Protein AF-A0A929KAQ6-F1 (afdb_monomer)

Foldseek 3Di:
DPQVVQVVQVVVVHHQVVDDDPDGWDEDEDDVVLVVVLLVVQVVPPFWDQLVVSVVVCVVVTHYPDDSLRVLVSNVVDPQKDWDPSPPPSRPITIHGDDDPDD

Solvent-accessible surface area (backbone atoms only — not comparable to full-atom values): 6372 Å² total; per-residue (Å²): 135,90,50,64,68,57,56,51,29,49,76,70,77,42,53,82,83,78,54,93,59,95,71,75,78,52,70,43,61,87,46,72,67,54,54,48,50,50,47,64,65,34,61,83,49,91,63,65,43,38,44,61,65,59,48,58,69,45,58,87,70,31,50,70,74,55,52,63,64,55,51,50,55,55,47,73,73,36,84,60,46,43,68,44,55,78,87,50,62,62,85,66,17,29,39,35,57,61,70,82,77,83,127

Sequence (103 aa):
YQYVILDALYALGKNENDFDWIEKPVILRMSDDIVDACYEFLKPKRKPRSISEIYLEFVPKGYLLFTEEDLLNALLRDKRFIIEYPYEDSLYAKVRVARKRRK

pLDDT: mean 90.34, std 10.4, range [41.53, 97.56]

Nearest PDB structures (foldseek):
  2o03-assembly1_A-2  TM=5.975E-01  e=4.159E-01  Mycobacterium tuberculosis
  7x75-assembly1_K  TM=6.134E-01  e=5.415E-01  Streptomyces coelicolor A3(2)
  7vo0-assembly1_H  TM=5.579E-01  e=1.195E+00  Streptomyces coelicolor A3(2)
  3elk-assembly1_B  TM=6.607E-01  e=4.469E+00  Thermoplasma acidophilum
  5deq-assembly1_A  TM=4.934E-01  e=1.119E+00  Bacteroides thetaiotaomicron VPI-5482

Radius of gyration: 15.99 Å; Cα contacts (8 Å, |Δi|>4): 113; chains: 1; bounding box: 45×30×42 Å

Structure (mmCIF, N/CA/C/O backbone):
data_AF-A0A929KAQ6-F1
#
_entry.id   AF-A0A929KAQ6-F1
#
loop_
_atom_site.group_PDB
_atom_site.id
_atom_site.type_symbol
_atom_site.label_atom_id
_atom_site.label_alt_id
_atom_site.label_comp_id
_atom_site.label_asym_id
_atom_site.label_entity_id
_atom_site.label_seq_id
_atom_site.pdbx_PDB_ins_code
_atom_site.Cartn_x
_atom_site.Cartn_y
_atom_site.Cartn_z
_atom_site.occupancy
_atom_site.B_iso_or_equiv
_atom_site.auth_seq_id
_atom_site.auth_comp_id
_atom_site.auth_asym_id
_atom_site.auth_atom_id
_atom_site.pdbx_PDB_model_num
ATOM 1 N N . TYR A 1 1 ? 18.376 -3.946 -2.446 1.00 53.56 1 TYR A N 1
ATOM 2 C CA . TYR A 1 1 ? 18.751 -3.911 -3.876 1.00 53.56 1 TYR A CA 1
ATOM 3 C C . TYR A 1 1 ? 17.916 -4.886 -4.715 1.00 53.56 1 TYR A C 1
ATOM 5 O O . TYR A 1 1 ? 18.463 -5.559 -5.574 1.00 53.56 1 TYR A O 1
ATOM 13 N N . GLN A 1 2 ? 16.603 -5.008 -4.484 1.00 67.19 2 GLN A N 1
ATOM 14 C CA . GLN A 1 2 ? 15.829 -6.108 -5.084 1.00 67.19 2 GLN A CA 1
ATOM 15 C C . GLN A 1 2 ? 15.198 -5.762 -6.447 1.00 67.19 2 GLN A C 1
ATOM 17 O O . GLN A 1 2 ? 14.867 -6.672 -7.193 1.00 67.19 2 GLN A O 1
ATOM 22 N N . TYR A 1 3 ? 15.101 -4.479 -6.823 1.00 84.12 3 TYR A N 1
ATOM 23 C CA . TYR A 1 3 ? 14.348 -4.056 -8.016 1.00 84.12 3 TYR A CA 1
ATOM 24 C C . TYR A 1 3 ? 15.036 -2.975 -8.868 1.00 84.12 3 TYR A C 1
ATOM 26 O O . TYR A 1 3 ? 14.367 -2.225 -9.567 1.00 84.12 3 TYR A O 1
ATOM 34 N N . VAL A 1 4 ? 16.375 -2.934 -8.882 1.00 89.31 4 VAL A N 1
ATOM 35 C CA . VAL A 1 4 ? 17.156 -1.892 -9.591 1.00 89.31 4 VAL A CA 1
ATOM 36 C C . VAL A 1 4 ? 16.793 -1.784 -11.081 1.00 89.31 4 VAL A C 1
ATOM 38 O O . VAL A 1 4 ? 16.759 -0.688 -11.632 1.00 89.31 4 VAL A O 1
ATOM 41 N N . ILE A 1 5 ? 16.488 -2.910 -11.736 1.00 91.50 5 ILE A N 1
ATOM 42 C CA . ILE A 1 5 ? 16.051 -2.919 -13.141 1.00 91.50 5 ILE A CA 1
ATOM 43 C C . ILE A 1 5 ? 14.680 -2.248 -13.288 1.00 91.50 5 ILE A C 1
ATOM 45 O O . ILE A 1 5 ? 14.509 -1.434 -14.188 1.00 91.50 5 ILE A O 1
ATOM 49 N N . LEU A 1 6 ? 13.719 -2.541 -12.403 1.00 93.12 6 LEU A N 1
ATOM 50 C CA . LEU A 1 6 ? 12.409 -1.880 -12.430 1.00 93.12 6 LEU A CA 1
ATOM 51 C C . LEU A 1 6 ? 12.548 -0.382 -12.157 1.00 93.12 6 LEU A C 1
ATOM 53 O O . LEU A 1 6 ? 11.979 0.406 -12.905 1.00 93.12 6 LEU A O 1
ATOM 57 N N . ASP A 1 7 ? 13.351 0.012 -11.166 1.00 92.56 7 ASP A N 1
ATOM 58 C CA . ASP A 1 7 ? 13.601 1.426 -10.862 1.00 92.56 7 ASP A CA 1
ATOM 59 C C . ASP A 1 7 ? 14.147 2.170 -12.091 1.00 92.56 7 ASP A C 1
ATOM 61 O O . ASP A 1 7 ? 13.673 3.253 -12.434 1.00 92.56 7 ASP A O 1
ATOM 65 N N . ALA A 1 8 ? 15.098 1.559 -12.809 1.00 94.25 8 ALA A N 1
ATOM 66 C CA . ALA A 1 8 ? 15.644 2.116 -14.042 1.00 94.25 8 ALA A CA 1
ATOM 67 C C . ALA A 1 8 ? 14.606 2.183 -15.175 1.00 94.25 8 ALA A C 1
ATOM 69 O O . ALA A 1 8 ? 14.554 3.182 -15.891 1.00 94.25 8 ALA A O 1
ATOM 70 N N . LEU A 1 9 ? 13.771 1.151 -15.345 1.00 94.31 9 LEU A N 1
ATOM 71 C CA . LEU A 1 9 ? 12.705 1.149 -16.352 1.00 94.31 9 LEU A CA 1
ATOM 72 C C . LEU A 1 9 ? 11.723 2.298 -16.098 1.00 94.31 9 LEU A C 1
ATOM 74 O O . LEU A 1 9 ? 11.503 3.114 -16.993 1.00 94.31 9 LEU A O 1
ATOM 78 N N . TYR A 1 10 ? 11.209 2.421 -14.874 1.00 93.19 10 TYR A N 1
ATOM 79 C CA . TYR A 1 10 ? 10.259 3.478 -14.526 1.00 93.19 10 TYR A CA 1
ATOM 80 C C . TYR A 1 10 ? 10.873 4.877 -14.622 1.00 93.19 10 TYR A C 1
ATOM 82 O O . TYR A 1 10 ? 10.221 5.789 -15.131 1.00 93.19 10 TYR A O 1
ATOM 90 N N . ALA A 1 11 ? 12.144 5.051 -14.243 1.00 93.69 11 ALA A N 1
ATOM 91 C CA . ALA A 1 11 ? 12.858 6.319 -14.424 1.00 93.69 11 ALA A CA 1
ATOM 92 C C . ALA A 1 11 ? 12.996 6.732 -15.904 1.00 93.69 11 ALA A C 1
ATOM 94 O O . ALA A 1 11 ? 13.079 7.920 -16.210 1.00 93.69 11 ALA A O 1
ATOM 95 N N . LEU A 1 12 ? 12.992 5.766 -16.828 1.00 95.88 12 LEU A N 1
ATOM 96 C CA . LEU A 1 12 ? 13.039 5.995 -18.275 1.00 95.88 12 LEU A CA 1
ATOM 97 C C . LEU A 1 12 ? 11.646 6.114 -18.920 1.00 95.88 12 LEU A C 1
ATOM 99 O O . LEU A 1 12 ? 11.551 6.157 -20.147 1.00 95.88 12 LEU A O 1
ATOM 103 N N . GLY A 1 13 ? 10.568 6.137 -18.129 1.00 94.69 13 GLY A N 1
ATOM 104 C CA . GLY A 1 13 ? 9.191 6.134 -18.638 1.00 94.69 13 GLY A CA 1
ATOM 105 C C . GLY A 1 13 ? 8.763 4.800 -19.258 1.00 94.69 13 GLY A C 1
ATOM 106 O O . GLY A 1 13 ? 7.763 4.744 -19.972 1.00 94.69 13 GLY A O 1
ATOM 107 N N . LYS A 1 14 ? 9.524 3.733 -19.003 1.00 95.88 14 LYS A N 1
ATOM 108 C CA . LYS A 1 14 ? 9.211 2.357 -19.390 1.00 95.88 14 LYS A CA 1
ATOM 109 C C . LYS A 1 14 ? 8.493 1.635 -18.250 1.00 95.88 14 LYS A C 1
ATOM 111 O O . LYS A 1 14 ? 8.427 2.124 -17.125 1.00 95.88 14 LYS A O 1
ATOM 116 N N . ASN A 1 15 ? 7.964 0.457 -18.537 1.00 94.19 15 ASN A N 1
ATOM 117 C CA . ASN A 1 15 ? 7.333 -0.427 -17.567 1.00 94.19 15 ASN A CA 1
ATOM 118 C C . ASN A 1 15 ? 7.969 -1.821 -17.602 1.00 94.19 15 ASN A C 1
ATOM 120 O O . ASN A 1 15 ? 8.911 -2.098 -18.344 1.00 94.19 15 ASN A O 1
ATOM 124 N N . GLU A 1 16 ? 7.456 -2.730 -16.783 1.00 92.81 16 GLU A N 1
ATOM 125 C CA . GLU A 1 16 ? 8.014 -4.070 -16.656 1.00 92.81 16 GLU A CA 1
ATOM 126 C C . GLU A 1 16 ? 7.917 -4.929 -17.921 1.00 92.81 16 GLU A C 1
ATOM 128 O O . GLU A 1 16 ? 8.532 -5.985 -17.970 1.00 92.81 16 GLU A O 1
ATOM 133 N N . ASN A 1 17 ? 7.119 -4.548 -18.915 1.00 94.25 17 ASN A N 1
ATOM 134 C CA . ASN A 1 17 ? 7.006 -5.289 -20.171 1.00 94.25 17 ASN A CA 1
ATOM 135 C C . ASN A 1 17 ? 8.077 -4.864 -21.186 1.00 94.25 17 ASN A C 1
ATOM 137 O O . ASN A 1 17 ? 8.227 -5.517 -22.212 1.00 94.25 17 ASN A O 1
ATOM 141 N N . ASP A 1 18 ? 8.840 -3.807 -20.893 1.00 94.44 18 ASP A N 1
ATOM 142 C CA . ASP A 1 18 ? 9.918 -3.295 -21.746 1.00 94.44 18 ASP A CA 1
ATOM 143 C C . ASP A 1 18 ? 11.284 -3.953 -21.458 1.00 94.44 18 ASP A C 1
ATOM 145 O O . ASP A 1 18 ? 12.328 -3.456 -21.893 1.00 94.44 18 ASP A O 1
ATOM 149 N N . PHE A 1 19 ? 11.290 -5.053 -20.701 1.00 92.62 19 PHE A N 1
ATOM 150 C CA . PHE A 1 19 ? 12.471 -5.850 -20.382 1.00 92.62 19 PHE A CA 1
ATOM 151 C C . PHE A 1 19 ? 12.173 -7.340 -20.575 1.00 92.62 19 PHE A C 1
ATOM 153 O O . PHE A 1 19 ? 11.092 -7.815 -20.230 1.00 92.62 19 PHE A O 1
ATOM 160 N N . ASP A 1 20 ? 13.143 -8.071 -21.123 1.00 93.94 20 ASP A N 1
ATOM 161 C CA . ASP A 1 20 ? 13.026 -9.503 -21.403 1.00 93.94 20 ASP A CA 1
ATOM 162 C C . ASP A 1 20 ? 13.405 -10.319 -20.157 1.00 93.94 20 ASP A C 1
ATOM 164 O O . ASP A 1 20 ? 14.561 -10.688 -19.935 1.00 93.94 20 ASP A O 1
ATOM 168 N N . TRP A 1 21 ? 12.434 -10.502 -19.261 1.00 92.94 21 TRP A N 1
ATOM 169 C CA . TRP A 1 21 ? 12.644 -11.204 -17.997 1.00 92.94 21 TRP A CA 1
ATOM 170 C C . TRP A 1 21 ? 12.731 -12.714 -18.203 1.00 92.94 21 TRP A C 1
ATOM 172 O O . TRP A 1 21 ? 11.815 -13.323 -18.747 1.00 92.94 21 TRP A O 1
ATOM 182 N N . ILE A 1 22 ? 13.760 -13.340 -17.630 1.00 93.19 22 ILE A N 1
ATOM 183 C CA . ILE A 1 22 ? 13.777 -14.801 -17.447 1.00 93.19 22 ILE A CA 1
ATOM 184 C C . ILE A 1 22 ? 12.679 -15.210 -16.451 1.00 93.19 22 ILE A C 1
ATOM 186 O O . ILE A 1 22 ? 11.929 -16.151 -16.689 1.00 93.19 22 ILE A O 1
ATOM 190 N N . GLU A 1 23 ? 12.561 -14.464 -15.350 1.00 90.56 23 GLU A N 1
ATOM 191 C CA . GLU A 1 23 ? 11.472 -14.566 -14.382 1.00 90.56 23 GLU A CA 1
ATOM 192 C C . GLU A 1 23 ? 10.973 -13.157 -14.065 1.00 90.56 23 GLU A C 1
ATOM 194 O O . GLU A 1 23 ? 11.739 -12.286 -13.643 1.00 90.56 23 GLU A O 1
ATOM 199 N N . LY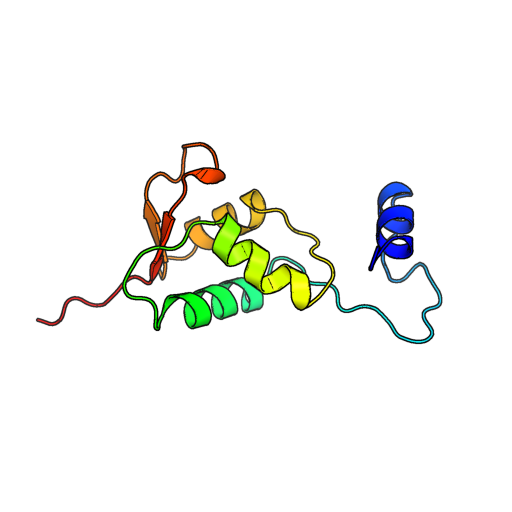S A 1 24 ? 9.688 -12.910 -14.327 1.00 90.56 24 LYS A N 1
ATOM 200 C CA . LYS A 1 24 ? 9.104 -11.580 -14.174 1.00 90.56 24 LYS A CA 1
ATOM 201 C C . LYS A 1 24 ? 8.875 -11.274 -12.688 1.00 90.56 24 LYS A C 1
ATOM 203 O O . LYS A 1 24 ? 8.224 -12.072 -12.012 1.00 90.56 24 LYS A O 1
ATOM 208 N N . PRO A 1 25 ? 9.341 -10.122 -12.172 1.00 91.56 25 PRO A N 1
ATOM 209 C CA . PRO A 1 25 ? 9.102 -9.750 -10.786 1.00 91.56 25 PRO A CA 1
ATOM 210 C C . PRO A 1 25 ? 7.607 -9.559 -10.525 1.00 91.56 25 PRO A C 1
ATOM 212 O O . PRO A 1 25 ? 6.858 -9.089 -11.386 1.00 91.56 25 PRO A O 1
ATOM 215 N N . VAL A 1 26 ? 7.179 -9.883 -9.305 1.00 94.06 26 VAL A N 1
ATOM 216 C CA . VAL A 1 26 ? 5.817 -9.593 -8.851 1.00 94.06 26 VAL A CA 1
ATOM 217 C C . VAL A 1 26 ? 5.672 -8.089 -8.682 1.00 94.06 26 VAL A C 1
ATOM 219 O O . VAL A 1 26 ? 6.461 -7.454 -7.981 1.00 94.06 26 VAL A O 1
ATOM 222 N N . ILE A 1 27 ? 4.652 -7.523 -9.317 1.00 94.44 27 ILE A N 1
ATOM 223 C CA . ILE A 1 27 ? 4.364 -6.092 -9.279 1.00 94.44 27 ILE A CA 1
ATOM 224 C C . ILE A 1 27 ? 2.973 -5.899 -8.711 1.00 94.44 27 ILE A C 1
ATOM 226 O O . ILE A 1 27 ? 1.995 -6.462 -9.204 1.00 94.44 27 ILE A O 1
ATOM 230 N N . LEU A 1 28 ? 2.900 -5.078 -7.677 1.00 95.94 28 LEU A N 1
ATOM 231 C CA . LEU A 1 28 ? 1.696 -4.797 -6.929 1.00 95.94 28 LEU A CA 1
ATOM 232 C C . LEU A 1 28 ? 1.220 -3.394 -7.289 1.00 95.94 28 LEU A C 1
ATOM 234 O O . LEU A 1 28 ? 1.904 -2.396 -7.060 1.00 95.94 28 LEU A O 1
ATOM 238 N N . ARG A 1 29 ? 0.033 -3.336 -7.882 1.00 96.19 29 ARG A N 1
ATOM 239 C CA . ARG A 1 29 ? -0.673 -2.104 -8.238 1.00 96.19 29 ARG A CA 1
ATOM 240 C C . ARG A 1 29 ? -1.812 -1.896 -7.259 1.00 96.19 29 ARG A C 1
ATOM 242 O O . ARG A 1 29 ? -2.353 -2.874 -6.753 1.00 96.19 29 ARG A O 1
ATOM 249 N N . MET A 1 30 ? -2.191 -0.643 -7.025 1.00 96.94 30 MET A N 1
ATOM 250 C CA . MET A 1 30 ? -3.380 -0.361 -6.228 1.00 96.94 30 MET A CA 1
ATOM 251 C C . MET A 1 30 ? -4.611 -0.967 -6.913 1.00 96.94 30 MET A C 1
ATOM 253 O O . MET A 1 30 ? -4.898 -0.658 -8.069 1.00 96.94 30 MET A O 1
ATOM 257 N N . SER A 1 31 ? -5.302 -1.858 -6.211 1.00 96.31 31 SER A N 1
ATOM 258 C CA . SER A 1 31 ? -6.466 -2.595 -6.700 1.00 96.31 31 SER A CA 1
ATOM 259 C C . SER A 1 31 ? -7.378 -2.978 -5.537 1.00 96.31 31 SER A C 1
ATOM 261 O O . SER A 1 31 ? -6.981 -2.891 -4.371 1.00 96.31 31 SER A O 1
ATOM 263 N N . ASP A 1 32 ? -8.582 -3.455 -5.852 1.00 96.06 32 ASP A N 1
ATOM 264 C CA . ASP A 1 32 ? -9.508 -3.975 -4.842 1.00 96.06 32 ASP A CA 1
ATOM 265 C C . ASP A 1 32 ? -8.904 -5.163 -4.069 1.00 96.06 32 ASP A C 1
ATOM 267 O O . ASP A 1 32 ? -9.116 -5.272 -2.864 1.00 96.06 32 ASP A O 1
ATOM 271 N N . ASP A 1 33 ? -8.052 -5.978 -4.705 1.00 96.44 33 ASP A N 1
ATOM 272 C CA . ASP A 1 33 ? -7.343 -7.082 -4.039 1.00 96.44 33 ASP A CA 1
ATOM 273 C C . ASP A 1 33 ? -6.374 -6.586 -2.951 1.00 96.44 33 ASP A C 1
ATOM 275 O O . ASP A 1 33 ? -6.237 -7.216 -1.899 1.00 96.44 33 ASP A O 1
ATOM 279 N N . ILE A 1 34 ? -5.707 -5.442 -3.166 1.00 97.31 34 ILE A N 1
ATOM 280 C CA . ILE A 1 34 ? -4.851 -4.816 -2.143 1.00 97.31 34 ILE A CA 1
ATOM 281 C C . ILE A 1 34 ? -5.703 -4.334 -0.970 1.00 97.31 34 ILE A C 1
ATOM 283 O O . ILE A 1 34 ? -5.355 -4.573 0.189 1.00 97.31 34 ILE A O 1
ATOM 287 N N . VAL A 1 35 ? -6.847 -3.710 -1.256 1.00 97.25 35 VAL A N 1
ATOM 288 C CA . VAL A 1 35 ? -7.790 -3.247 -0.229 1.00 97.25 35 VAL A CA 1
ATOM 289 C C . VAL A 1 35 ? -8.348 -4.432 0.571 1.00 97.25 35 VAL A C 1
ATOM 291 O O . VAL A 1 35 ? -8.398 -4.384 1.804 1.00 97.25 35 VAL A O 1
ATOM 294 N N . ASP A 1 36 ? -8.695 -5.531 -0.092 1.00 97.56 36 ASP A N 1
ATOM 295 C CA . ASP A 1 36 ? -9.147 -6.769 0.548 1.00 97.56 36 ASP A CA 1
ATOM 296 C C . ASP A 1 36 ? -8.045 -7.412 1.399 1.00 97.56 36 ASP A C 1
ATOM 298 O O . ASP A 1 36 ? -8.297 -7.845 2.530 1.00 97.56 36 ASP A O 1
ATOM 302 N N . ALA A 1 37 ? -6.798 -7.401 0.927 1.00 96.81 37 ALA A N 1
ATOM 303 C CA . ALA A 1 37 ? -5.655 -7.853 1.712 1.00 96.81 37 ALA A CA 1
ATOM 304 C C . ALA A 1 37 ? -5.455 -6.996 2.975 1.00 96.81 37 ALA A C 1
ATOM 306 O O . ALA A 1 37 ? -5.209 -7.541 4.056 1.00 96.81 37 ALA A O 1
ATOM 307 N N . CYS A 1 38 ? -5.628 -5.671 2.889 1.00 96.94 38 CYS A N 1
ATOM 308 C CA . CYS A 1 38 ? -5.628 -4.795 4.063 1.00 96.94 38 CYS A CA 1
ATOM 309 C C . CYS A 1 38 ? -6.752 -5.151 5.039 1.00 96.94 38 CYS A C 1
ATOM 311 O O . CYS A 1 38 ? -6.534 -5.162 6.255 1.00 96.94 38 CYS A O 1
ATOM 313 N N . TYR A 1 39 ? -7.947 -5.461 4.528 1.00 96.50 39 TYR A N 1
ATOM 314 C CA . TYR A 1 39 ? -9.071 -5.888 5.355 1.00 96.50 39 TYR A CA 1
ATOM 315 C C . TYR A 1 39 ? -8.723 -7.155 6.137 1.00 96.50 39 TYR A C 1
ATOM 317 O O . TYR A 1 39 ? -8.831 -7.157 7.365 1.00 96.50 39 TYR A O 1
ATOM 325 N N . GLU A 1 40 ? -8.253 -8.207 5.466 1.00 96.56 40 GLU A N 1
ATOM 326 C CA . GLU A 1 40 ? -7.906 -9.471 6.124 1.00 96.56 40 GLU A CA 1
ATOM 327 C C . GLU A 1 40 ? -6.710 -9.327 7.077 1.00 96.56 40 GLU A C 1
ATOM 329 O O . GLU A 1 40 ? -6.720 -9.915 8.160 1.00 96.56 40 GLU A O 1
ATOM 334 N N . PHE A 1 41 ? -5.736 -8.467 6.764 1.00 95.38 41 PHE A N 1
ATOM 335 C CA . PHE A 1 41 ? -4.640 -8.137 7.680 1.00 95.38 41 PHE A CA 1
ATOM 336 C C . PHE A 1 41 ? -5.136 -7.449 8.960 1.00 95.38 41 PHE A C 1
ATOM 338 O O . PHE A 1 41 ? -4.688 -7.772 10.065 1.00 95.38 41 PHE A O 1
ATOM 345 N N . LEU A 1 42 ? -6.061 -6.492 8.845 1.00 95.56 42 LEU A N 1
ATOM 346 C CA . LEU A 1 42 ? -6.544 -5.685 9.970 1.00 95.56 42 LEU A CA 1
ATOM 347 C C . LEU A 1 42 ? -7.651 -6.365 10.782 1.00 95.56 42 LEU A C 1
ATOM 349 O O . LEU A 1 42 ? -7.766 -6.124 11.986 1.00 95.56 42 LEU A O 1
ATOM 353 N N . LYS A 1 43 ? -8.453 -7.227 10.162 1.00 94.50 43 LYS A N 1
ATOM 354 C CA . LYS A 1 43 ? -9.578 -7.953 10.772 1.00 94.50 43 LYS A CA 1
ATOM 355 C C . LYS A 1 43 ? -9.238 -8.662 12.094 1.00 94.50 43 LYS A C 1
ATOM 357 O O . LYS A 1 43 ? -9.981 -8.452 13.060 1.00 94.50 43 LYS A O 1
ATOM 362 N N . PRO A 1 44 ? -8.140 -9.438 12.223 1.00 94.38 44 PRO A N 1
ATOM 363 C CA . PRO A 1 44 ? -7.779 -10.067 13.495 1.00 94.38 44 PRO A CA 1
ATOM 364 C C . PRO A 1 44 ? -7.203 -9.077 14.523 1.00 94.38 44 PRO A C 1
ATOM 366 O O . PRO A 1 44 ? -7.138 -9.385 15.718 1.00 94.38 44 PRO A O 1
ATOM 369 N N . LYS A 1 45 ? -6.790 -7.873 14.110 1.00 91.94 45 LYS A N 1
ATOM 370 C CA . LYS A 1 45 ? -6.099 -6.914 14.979 1.00 91.94 45 LYS A CA 1
ATOM 371 C C . LYS A 1 45 ? -7.106 -6.127 15.819 1.00 91.94 45 LYS A C 1
ATOM 373 O O . LYS A 1 45 ? -8.142 -5.660 15.349 1.00 91.94 45 LYS A O 1
ATOM 378 N N . ARG A 1 46 ? -6.823 -6.013 17.122 1.00 86.19 46 ARG A N 1
ATOM 379 C CA . ARG A 1 46 ? -7.682 -5.293 18.087 1.00 86.19 46 ARG A CA 1
ATOM 380 C C . ARG A 1 46 ? -7.398 -3.792 18.143 1.00 86.19 46 ARG A C 1
ATOM 382 O O . ARG A 1 46 ? -8.308 -3.031 18.446 1.00 86.19 46 ARG A O 1
ATOM 389 N N . LYS A 1 47 ? -6.152 -3.388 17.888 1.00 90.56 47 LYS A N 1
ATOM 390 C CA . LYS A 1 47 ? -5.713 -1.987 17.862 1.00 90.56 47 LYS A CA 1
ATOM 391 C C . LYS A 1 47 ? -5.571 -1.521 16.407 1.00 90.56 47 LYS A C 1
ATOM 393 O O . LYS A 1 47 ? -5.222 -2.365 15.577 1.00 90.56 47 LYS A O 1
ATOM 398 N N . PRO A 1 48 ? -5.788 -0.225 16.119 1.00 93.38 48 PRO A N 1
ATOM 399 C CA . PRO A 1 48 ? -5.427 0.352 14.831 1.00 93.38 48 PRO A CA 1
ATOM 400 C C . PRO A 1 48 ? -3.962 0.086 14.466 1.00 93.38 48 PRO A C 1
ATOM 402 O O . PRO A 1 48 ? -3.126 -0.174 15.344 1.00 93.38 48 PRO A O 1
ATOM 405 N N . ARG A 1 49 ? -3.665 0.144 13.173 1.00 95.12 49 ARG A N 1
ATOM 406 C CA . ARG A 1 49 ? -2.307 0.104 12.620 1.00 95.12 49 ARG A CA 1
ATOM 407 C C . ARG A 1 49 ? -2.045 1.372 11.830 1.00 95.12 49 ARG A C 1
ATOM 409 O O . ARG A 1 49 ? -2.999 1.939 11.296 1.00 95.12 49 ARG A O 1
ATOM 416 N N . SER A 1 50 ? -0.800 1.830 11.805 1.00 94.38 50 SER A N 1
ATOM 417 C CA . SER A 1 50 ? -0.456 2.968 10.951 1.00 94.38 50 SER A CA 1
ATOM 418 C C . SER A 1 50 ? -0.542 2.569 9.481 1.00 94.38 50 SER A C 1
ATOM 420 O O . SER A 1 50 ? -0.449 1.382 9.146 1.00 94.38 50 SER A O 1
ATOM 422 N N . ILE A 1 51 ? -0.714 3.551 8.597 1.00 94.88 51 ILE A N 1
ATOM 423 C CA . ILE A 1 51 ? -0.663 3.287 7.157 1.00 94.88 51 ILE A CA 1
ATOM 424 C C . ILE A 1 51 ? 0.679 2.666 6.755 1.00 94.88 51 ILE A C 1
ATOM 426 O O . ILE A 1 51 ? 0.684 1.679 6.028 1.00 94.88 51 ILE A O 1
ATOM 430 N N . SER A 1 52 ? 1.789 3.144 7.324 1.00 93.19 52 SER A N 1
ATOM 431 C CA . SER A 1 52 ? 3.129 2.630 7.043 1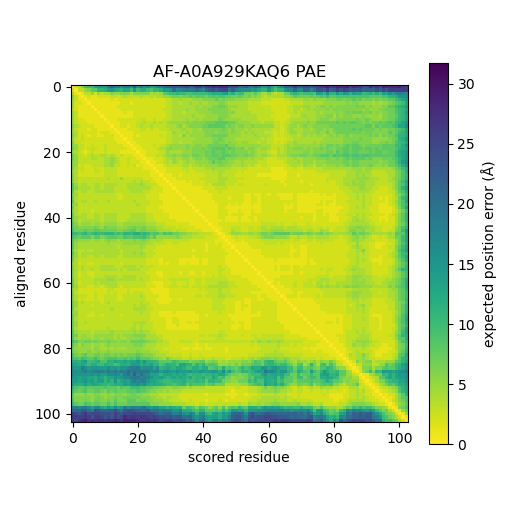.00 93.19 52 SER A CA 1
ATOM 432 C C . SER A 1 52 ? 3.286 1.172 7.484 1.00 93.19 52 SER A C 1
ATOM 434 O O . SER A 1 52 ? 3.844 0.362 6.754 1.00 93.19 52 SER A O 1
ATOM 436 N N . GLU A 1 53 ? 2.725 0.771 8.633 1.00 94.12 53 GLU A N 1
ATOM 437 C CA . GLU A 1 53 ? 2.714 -0.642 9.052 1.00 94.12 53 GLU A CA 1
ATOM 438 C C . GLU A 1 53 ? 1.947 -1.535 8.066 1.00 94.12 53 GLU A C 1
ATOM 440 O O . GLU A 1 53 ? 2.326 -2.686 7.852 1.00 94.12 53 GLU A O 1
ATOM 445 N N . ILE A 1 54 ? 0.857 -1.028 7.487 1.00 95.25 54 ILE A N 1
ATOM 446 C CA . ILE A 1 54 ? 0.065 -1.760 6.491 1.00 95.25 54 ILE A CA 1
ATOM 447 C C . ILE A 1 54 ? 0.806 -1.792 5.153 1.00 95.25 54 ILE A C 1
ATOM 449 O O . ILE A 1 54 ? 0.824 -2.824 4.496 1.00 95.25 54 ILE A O 1
ATOM 453 N N . TYR A 1 55 ? 1.449 -0.698 4.757 1.00 95.44 55 TYR A N 1
ATOM 454 C CA . TYR A 1 55 ? 2.240 -0.614 3.534 1.00 95.44 55 TYR A CA 1
ATOM 455 C C . TYR A 1 55 ? 3.442 -1.571 3.563 1.00 95.44 55 TYR A C 1
ATOM 457 O O . TYR A 1 55 ? 3.673 -2.326 2.616 1.00 95.44 55 TYR A O 1
ATOM 465 N N . LEU A 1 56 ? 4.153 -1.627 4.695 1.00 94.56 56 LEU A N 1
ATOM 466 C CA . LEU A 1 56 ? 5.301 -2.515 4.906 1.00 94.56 56 LEU A CA 1
ATOM 467 C C . LEU A 1 56 ? 4.949 -4.009 4.806 1.00 94.56 56 LEU A C 1
ATOM 469 O O . LEU A 1 56 ? 5.818 -4.811 4.473 1.00 94.56 56 LEU A O 1
ATOM 473 N N . GLU A 1 57 ? 3.689 -4.395 5.021 1.00 95.00 57 GLU A N 1
ATOM 474 C CA . GLU A 1 57 ? 3.208 -5.770 4.817 1.00 95.00 57 GLU A CA 1
ATOM 475 C C . GLU A 1 57 ? 3.254 -6.202 3.336 1.00 95.00 57 GLU A C 1
ATOM 477 O O . GLU A 1 57 ? 3.285 -7.399 3.037 1.00 95.00 57 GLU A O 1
ATOM 482 N N . PHE A 1 58 ? 3.275 -5.254 2.392 1.00 95.25 58 PHE A N 1
ATOM 483 C CA . PHE A 1 58 ? 3.332 -5.538 0.955 1.00 95.25 58 PHE A CA 1
ATOM 484 C C . PHE A 1 58 ? 4.742 -5.468 0.366 1.00 95.25 58 PHE A C 1
ATOM 486 O O . PHE A 1 58 ? 4.997 -6.115 -0.647 1.00 95.25 58 PHE A O 1
ATOM 493 N N . VAL A 1 59 ? 5.676 -4.770 1.019 1.00 92.44 59 VAL A N 1
ATOM 494 C CA . VAL A 1 59 ? 7.088 -4.690 0.600 1.00 92.44 59 VAL A CA 1
ATOM 495 C C . VAL A 1 59 ? 7.727 -6.066 0.344 1.00 92.44 59 VAL A C 1
ATOM 497 O O . VAL A 1 59 ? 8.377 -6.222 -0.690 1.00 92.44 59 VAL A O 1
ATOM 500 N N . PRO A 1 60 ? 7.546 -7.099 1.194 1.00 92.38 60 PRO A N 1
ATOM 501 C CA . PRO A 1 60 ? 8.115 -8.418 0.910 1.00 92.38 60 PRO A CA 1
ATOM 502 C C . PRO A 1 60 ? 7.378 -9.191 -0.199 1.00 92.38 60 PRO A C 1
ATOM 504 O O . PRO A 1 60 ? 7.861 -10.240 -0.617 1.00 92.38 60 PRO A O 1
ATOM 507 N N . LYS A 1 61 ? 6.213 -8.721 -0.666 1.00 93.25 61 LYS A N 1
ATOM 508 C CA . LYS A 1 61 ? 5.342 -9.438 -1.617 1.00 93.25 61 LYS A CA 1
ATOM 509 C C . LYS A 1 61 ? 5.579 -9.049 -3.077 1.00 9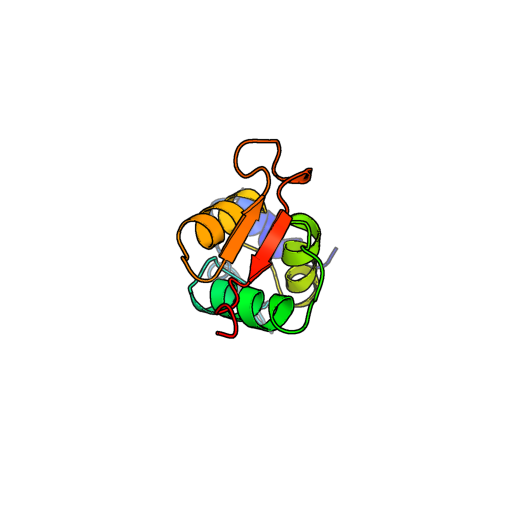3.25 61 LYS A C 1
ATOM 511 O O . LYS A 1 61 ? 5.114 -9.761 -3.962 1.00 93.25 61 LYS A O 1
ATOM 516 N N . GLY A 1 62 ? 6.272 -7.944 -3.344 1.00 93.62 62 GLY A N 1
ATOM 517 C CA . GLY A 1 62 ? 6.543 -7.492 -4.707 1.00 93.62 62 GLY A CA 1
ATOM 518 C C . GLY A 1 62 ? 7.005 -6.041 -4.785 1.00 93.62 62 GLY A C 1
ATOM 519 O O . GLY A 1 62 ? 7.177 -5.368 -3.770 1.00 93.62 62 GLY A O 1
ATOM 520 N N . TYR A 1 63 ? 7.193 -5.559 -6.011 1.00 94.31 63 TYR A N 1
ATOM 521 C CA . TYR A 1 63 ? 7.456 -4.153 -6.299 1.00 94.31 63 TYR A CA 1
ATOM 522 C C . TYR A 1 63 ? 6.159 -3.345 -6.225 1.00 94.31 63 TYR A C 1
ATOM 524 O O . TYR A 1 63 ? 5.204 -3.643 -6.944 1.00 94.31 63 TYR A O 1
ATOM 532 N N . LEU A 1 64 ? 6.117 -2.334 -5.361 1.00 95.06 64 LEU A N 1
ATOM 533 C CA . LEU A 1 64 ? 4.933 -1.506 -5.140 1.00 95.06 64 LEU A CA 1
ATOM 534 C C . LEU A 1 64 ? 4.915 -0.349 -6.144 1.00 95.06 64 LEU A C 1
ATOM 536 O O . LEU A 1 64 ? 5.833 0.464 -6.170 1.00 95.06 64 LEU A O 1
ATOM 540 N N . LEU A 1 65 ? 3.855 -0.265 -6.951 1.00 95.25 65 LEU A N 1
ATOM 541 C CA . LEU A 1 65 ? 3.572 0.868 -7.849 1.00 95.25 65 LEU A CA 1
ATOM 542 C C . LEU A 1 65 ? 2.596 1.877 -7.251 1.00 95.25 65 LEU A C 1
ATOM 544 O O . LEU A 1 65 ? 1.923 2.614 -7.966 1.00 95.25 65 LEU A O 1
ATOM 548 N N . PHE A 1 66 ? 2.473 1.863 -5.936 1.00 95.44 66 PHE A N 1
ATOM 549 C CA . PHE A 1 66 ? 1.631 2.770 -5.189 1.00 95.44 66 PHE A CA 1
ATOM 550 C C . PHE A 1 66 ? 2.392 3.218 -3.952 1.00 95.44 66 PHE A C 1
ATOM 552 O O . PHE A 1 66 ? 3.266 2.506 -3.463 1.00 95.44 66 PHE A O 1
ATOM 559 N N . THR A 1 67 ? 2.050 4.394 -3.458 1.00 94.50 67 THR A N 1
ATOM 560 C CA . THR A 1 67 ? 2.634 5.000 -2.262 1.00 94.50 67 THR A CA 1
ATOM 561 C C . THR A 1 67 ? 1.773 4.736 -1.023 1.00 94.50 67 THR A C 1
ATOM 563 O O . THR A 1 67 ? 0.655 4.217 -1.112 1.00 94.50 67 THR A O 1
ATOM 566 N N . GLU A 1 68 ? 2.267 5.119 0.157 1.00 94.19 68 GLU A N 1
ATOM 567 C CA . GLU A 1 68 ? 1.450 5.130 1.379 1.00 94.19 68 GLU A CA 1
ATOM 568 C C . GLU A 1 68 ? 0.216 6.038 1.230 1.00 94.19 68 GLU A C 1
ATOM 570 O O . GLU A 1 68 ? -0.864 5.690 1.708 1.00 94.19 68 GLU A O 1
ATOM 575 N N . GLU A 1 69 ? 0.346 7.157 0.510 1.00 93.75 69 GLU A N 1
ATOM 576 C CA . GLU A 1 69 ? -0.754 8.084 0.228 1.00 93.75 69 GLU A CA 1
ATOM 577 C C . GLU A 1 69 ? -1.814 7.458 -0.686 1.00 93.75 69 GLU A C 1
ATOM 579 O O . GLU A 1 69 ? -3.010 7.571 -0.413 1.00 93.75 69 GLU A O 1
ATOM 584 N N . ASP A 1 70 ? -1.401 6.749 -1.741 1.00 95.62 70 ASP A N 1
ATOM 585 C CA . ASP A 1 70 ? -2.326 6.022 -2.621 1.00 95.62 70 ASP A CA 1
ATOM 586 C C . ASP A 1 70 ? -3.117 4.970 -1.841 1.00 95.62 70 ASP A C 1
ATOM 588 O O . ASP A 1 70 ? -4.336 4.849 -2.000 1.00 95.62 70 ASP A O 1
ATOM 592 N N . LEU A 1 71 ? -2.432 4.238 -0.957 1.00 96.12 71 LEU A N 1
ATOM 593 C CA . LEU A 1 71 ? -3.061 3.250 -0.092 1.00 96.12 71 LEU A CA 1
ATOM 594 C C . LEU A 1 71 ? -4.048 3.914 0.876 1.00 96.12 71 LEU A C 1
ATOM 596 O O . LEU A 1 71 ? -5.182 3.453 1.005 1.00 96.12 71 LEU A O 1
ATOM 600 N N . LEU A 1 72 ? -3.661 5.014 1.525 1.00 95.00 72 LEU A N 1
ATOM 601 C CA . LEU A 1 72 ? -4.540 5.762 2.425 1.00 95.00 72 LEU A CA 1
ATOM 602 C C . LEU A 1 72 ? -5.800 6.241 1.694 1.00 95.00 72 LEU A C 1
ATOM 604 O O . LEU A 1 72 ? -6.915 6.045 2.182 1.00 95.00 72 LEU A O 1
ATOM 608 N N . ASN A 1 73 ? -5.630 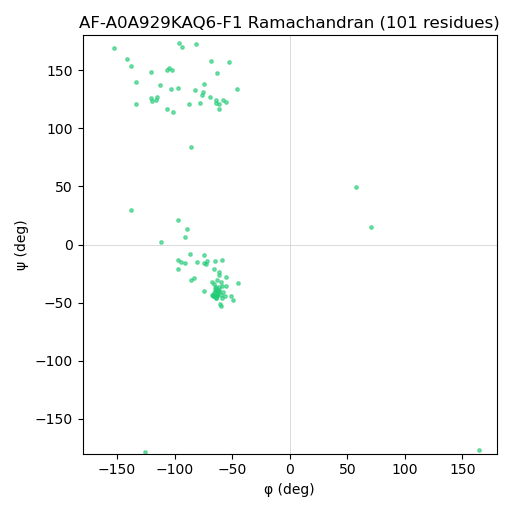6.808 0.501 1.00 94.62 73 ASN A N 1
ATOM 609 C CA . ASN A 1 73 ? -6.722 7.277 -0.346 1.00 94.62 73 ASN A CA 1
ATOM 610 C C . ASN A 1 73 ? -7.664 6.143 -0.767 1.00 94.62 73 ASN A C 1
ATOM 612 O O . ASN A 1 73 ? -8.883 6.338 -0.785 1.00 94.62 73 ASN A O 1
ATOM 616 N N . ALA A 1 74 ? -7.131 4.961 -1.082 1.00 95.94 74 ALA A N 1
ATOM 617 C CA . ALA A 1 74 ? -7.942 3.787 -1.392 1.00 95.94 74 ALA A CA 1
ATOM 618 C C . ALA A 1 74 ? -8.770 3.340 -0.176 1.00 95.94 74 ALA A C 1
ATOM 620 O O . ALA A 1 74 ? -9.980 3.138 -0.288 1.00 95.94 74 ALA A O 1
ATOM 621 N N . LEU A 1 75 ? -8.152 3.272 1.008 1.00 95.31 75 LEU A N 1
ATOM 622 C CA . LEU A 1 75 ? -8.829 2.866 2.244 1.00 95.31 75 LEU A CA 1
ATOM 623 C C . LEU A 1 75 ? -9.877 3.890 2.708 1.00 95.31 75 LEU A C 1
ATOM 625 O O . LEU A 1 75 ? -10.905 3.496 3.255 1.00 95.31 75 LEU A O 1
ATOM 629 N N . LEU A 1 76 ? -9.666 5.188 2.457 1.00 94.31 76 LEU A N 1
ATOM 630 C CA . LEU A 1 76 ? -10.639 6.251 2.755 1.00 94.31 76 LEU A CA 1
ATOM 631 C C . LEU A 1 76 ? -11.942 6.113 1.966 1.00 94.31 76 LEU A C 1
ATOM 633 O O . LEU A 1 76 ? -13.004 6.506 2.451 1.00 94.31 76 LEU A O 1
ATOM 637 N N . ARG A 1 77 ? -11.870 5.560 0.754 1.00 94.31 77 ARG A N 1
ATOM 638 C CA . ARG A 1 77 ? -13.037 5.350 -0.113 1.00 94.31 77 ARG A CA 1
ATOM 639 C C . ARG A 1 77 ? -13.833 4.103 0.272 1.00 94.31 77 ARG A C 1
ATOM 641 O O . ARG A 1 77 ? -14.982 3.964 -0.147 1.00 94.31 77 ARG A O 1
ATOM 648 N N . ASP A 1 78 ? -13.261 3.216 1.084 1.00 95.06 78 ASP A N 1
ATOM 649 C CA . ASP A 1 78 ? -13.887 1.961 1.477 1.00 95.06 78 ASP A CA 1
ATOM 650 C C . ASP A 1 78 ? -14.490 2.032 2.893 1.00 95.06 78 ASP A C 1
ATOM 652 O O . ASP A 1 78 ? -13.813 2.090 3.920 1.00 95.06 78 ASP A O 1
ATOM 656 N N . LYS A 1 79 ? -15.823 1.931 2.946 1.00 94.06 79 LYS A N 1
ATOM 657 C CA . LYS A 1 79 ? -16.639 1.947 4.175 1.00 94.06 79 LYS A CA 1
ATOM 658 C C . LYS A 1 79 ? -16.313 0.841 5.190 1.00 94.06 79 LYS A C 1
ATOM 660 O O . LYS A 1 79 ? -16.825 0.877 6.312 1.00 94.06 79 LYS A O 1
ATOM 665 N N . ARG A 1 80 ? -15.551 -0.189 4.809 1.00 95.50 80 ARG A N 1
ATOM 666 C CA . ARG A 1 80 ? -15.100 -1.262 5.708 1.00 95.50 80 ARG A CA 1
ATOM 667 C C . ARG A 1 80 ? -14.017 -0.787 6.669 1.00 95.50 80 ARG A C 1
ATOM 669 O O . ARG A 1 80 ? -13.802 -1.463 7.678 1.00 95.50 80 ARG A O 1
ATOM 676 N N . PHE A 1 81 ? -13.369 0.345 6.408 1.00 95.19 81 PHE A N 1
ATOM 677 C CA . PHE A 1 81 ? -12.313 0.892 7.252 1.00 95.19 81 PHE A CA 1
ATOM 678 C C . PHE A 1 81 ? -12.788 2.115 8.033 1.00 95.19 81 PHE A C 1
ATOM 680 O O . PHE A 1 81 ? -13.678 2.858 7.630 1.00 95.19 81 PHE A O 1
ATOM 687 N N . ILE A 1 82 ? -12.192 2.297 9.204 1.00 94.31 82 ILE A N 1
ATOM 688 C CA . ILE A 1 82 ? -12.294 3.499 10.021 1.00 94.31 82 ILE A CA 1
ATOM 689 C C . ILE A 1 82 ? -10.877 4.033 10.148 1.00 94.31 82 ILE A C 1
ATOM 691 O O . ILE A 1 82 ? -9.988 3.309 10.608 1.00 94.31 82 ILE A O 1
ATOM 695 N N . ILE A 1 83 ? -10.696 5.283 9.736 1.00 92.94 83 ILE A N 1
ATOM 696 C CA . ILE A 1 83 ? -9.400 5.950 9.692 1.00 92.94 83 ILE A CA 1
ATOM 697 C C . ILE A 1 83 ? -9.437 7.128 10.660 1.00 92.94 83 ILE A C 1
ATOM 699 O O . ILE A 1 83 ? -10.324 7.977 10.600 1.00 92.94 83 ILE A O 1
ATOM 703 N N . GLU A 1 84 ? -8.491 7.134 11.587 1.00 91.81 84 GLU A N 1
ATOM 704 C CA . GLU A 1 84 ? -8.267 8.197 12.560 1.00 91.81 84 GLU A CA 1
ATOM 705 C C . GLU A 1 84 ? -7.153 9.104 12.019 1.00 91.81 84 GLU A C 1
ATOM 707 O O . GLU A 1 84 ? -6.142 8.599 11.529 1.00 91.81 84 GLU A O 1
ATOM 712 N N . TYR A 1 85 ? -7.352 10.424 12.106 1.00 85.88 85 TYR A N 1
ATOM 713 C CA . TYR A 1 85 ? -6.431 11.461 11.605 1.00 85.88 85 TYR A CA 1
ATOM 714 C C . TYR A 1 85 ? -6.107 11.373 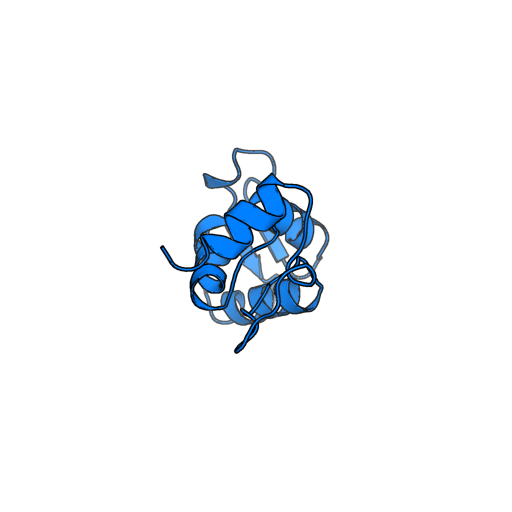10.095 1.00 85.88 85 TYR A C 1
ATOM 716 O O . TYR A 1 85 ? -4.945 11.420 9.711 1.00 85.88 85 TYR A O 1
ATOM 724 N N . PRO A 1 86 ? -7.116 11.262 9.205 1.00 80.19 86 PRO A N 1
ATOM 725 C CA . PRO A 1 86 ? -6.889 11.012 7.776 1.00 80.19 86 PRO A CA 1
ATOM 726 C C . PRO A 1 86 ? -6.315 12.199 6.985 1.00 80.19 86 PRO A C 1
ATOM 728 O O . PRO A 1 86 ? -5.915 12.013 5.843 1.00 80.19 86 PRO A O 1
ATOM 731 N N . TYR A 1 87 ? -6.333 13.407 7.557 1.00 75.56 87 TYR A N 1
ATOM 732 C CA . TYR A 1 87 ? -5.861 14.644 6.917 1.00 75.56 87 TYR A CA 1
ATOM 733 C C . TYR A 1 87 ? -4.594 15.207 7.572 1.00 75.56 87 TYR A C 1
ATOM 735 O O . TYR A 1 87 ? -4.136 16.286 7.202 1.00 75.56 87 TYR A O 1
ATOM 743 N N . GLU A 1 88 ? -4.066 14.508 8.577 1.00 72.44 88 GLU A N 1
ATOM 744 C CA . GLU A 1 88 ? -2.715 14.758 9.069 1.00 72.44 88 GLU A CA 1
ATOM 745 C C . GLU A 1 88 ? -1.716 14.035 8.154 1.00 72.44 88 GLU A C 1
ATOM 747 O O . GLU A 1 88 ? -2.121 13.292 7.258 1.00 72.44 88 GLU A O 1
ATOM 752 N N . ASP A 1 89 ? -0.416 14.271 8.353 1.00 73.12 89 ASP A N 1
ATOM 753 C CA . ASP A 1 89 ? 0.635 13.517 7.661 1.00 73.12 89 ASP A CA 1
ATOM 754 C C . ASP A 1 89 ? 0.301 12.016 7.708 1.00 73.12 89 ASP A C 1
ATOM 756 O O . ASP A 1 89 ? -0.087 11.497 8.761 1.00 73.12 89 ASP A O 1
ATOM 760 N N . SER A 1 90 ? 0.420 11.336 6.562 1.00 68.06 90 SER A N 1
ATOM 761 C CA . SER A 1 90 ? 0.154 9.902 6.405 1.00 68.06 90 SER A CA 1
ATOM 762 C C . SER A 1 90 ? 0.766 9.067 7.538 1.00 68.06 90 SER A C 1
ATOM 764 O O . SER A 1 90 ? 0.135 8.128 8.022 1.00 68.06 90 SER A O 1
ATOM 766 N N . LEU A 1 91 ? 1.915 9.493 8.072 1.00 70.06 91 LEU A N 1
ATOM 767 C CA . LEU A 1 91 ? 2.600 8.890 9.216 1.0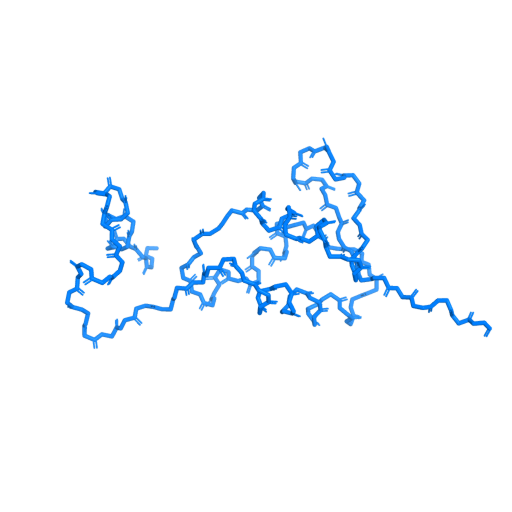0 70.06 91 LEU A CA 1
ATOM 768 C C . LEU A 1 91 ? 1.739 8.769 10.492 1.00 70.06 91 LEU A C 1
ATOM 770 O O . LEU A 1 91 ? 1.963 7.866 11.305 1.00 70.06 91 LEU A O 1
ATOM 774 N N . TYR A 1 92 ? 0.750 9.643 10.684 1.00 81.12 92 TYR A N 1
ATOM 775 C CA . TYR A 1 92 ? -0.155 9.636 11.839 1.00 81.12 92 TYR A CA 1
ATOM 776 C C . TYR A 1 92 ? -1.486 8.933 11.572 1.00 81.12 92 TYR A C 1
ATOM 778 O O . TYR A 1 92 ? -2.198 8.607 12.531 1.00 81.12 92 TYR A O 1
ATOM 786 N N . ALA A 1 93 ? -1.815 8.655 10.307 1.00 88.69 93 ALA A N 1
ATOM 787 C CA . ALA A 1 93 ? -3.064 8.007 9.940 1.00 88.69 93 ALA A CA 1
ATOM 788 C C . ALA A 1 93 ? -3.121 6.589 10.523 1.00 88.69 93 ALA A C 1
ATOM 790 O O . ALA A 1 93 ? -2.251 5.743 10.283 1.00 88.69 93 ALA A O 1
ATOM 791 N N . LYS A 1 94 ? -4.175 6.311 11.295 1.00 92.69 94 LYS A N 1
ATOM 792 C CA . LYS A 1 94 ? -4.397 5.001 11.921 1.00 92.69 94 LYS A CA 1
ATOM 793 C C . LYS A 1 94 ? -5.644 4.347 11.368 1.00 92.69 94 LYS A C 1
AT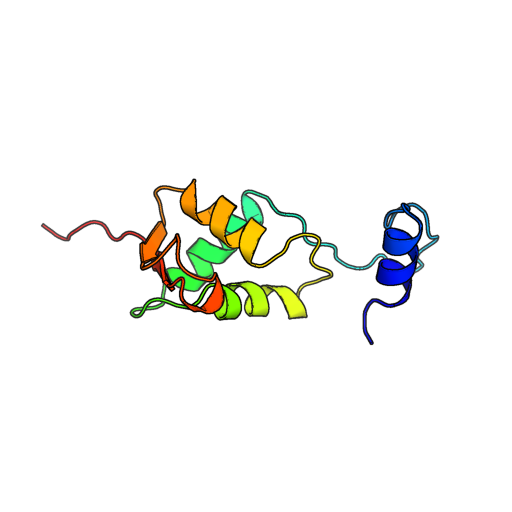OM 795 O O . LYS A 1 94 ? -6.731 4.911 11.426 1.00 92.69 94 LYS A O 1
ATOM 800 N N . VAL A 1 95 ? -5.500 3.113 10.904 1.00 93.94 95 VAL A N 1
ATOM 801 C CA . VAL A 1 95 ? -6.561 2.356 10.244 1.00 93.94 95 VAL A CA 1
ATOM 802 C C . VAL A 1 95 ? -6.987 1.173 11.102 1.00 93.94 95 VAL A C 1
ATOM 804 O O . VAL A 1 95 ? -6.169 0.431 11.656 1.00 93.94 95 VAL A O 1
ATOM 8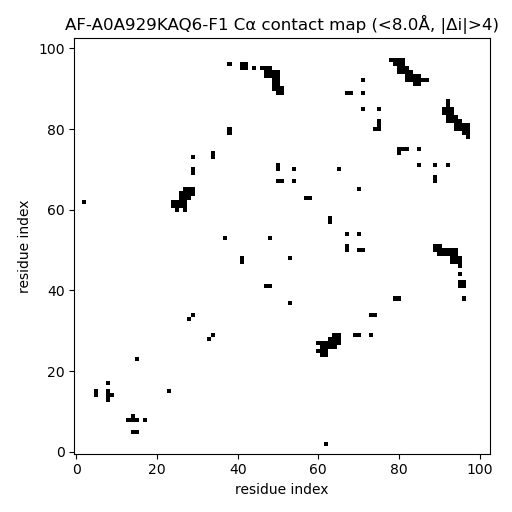07 N N . ARG A 1 96 ? -8.298 0.952 11.182 1.00 95.38 96 ARG A N 1
ATOM 808 C CA . ARG A 1 96 ? -8.899 -0.279 11.707 1.00 95.38 96 ARG A CA 1
ATOM 809 C C . ARG A 1 96 ? -10.128 -0.670 10.899 1.00 95.38 96 ARG A C 1
ATOM 811 O O . ARG A 1 96 ? -10.768 0.170 10.281 1.00 95.38 96 ARG A O 1
ATOM 818 N N . VAL A 1 97 ? -10.517 -1.938 10.970 1.00 95.19 97 VAL A N 1
ATOM 819 C CA . VAL A 1 97 ? -11.760 -2.413 10.346 1.00 95.19 97 VAL A CA 1
ATOM 820 C C . VAL A 1 97 ? -12.985 -1.961 11.152 1.00 95.19 97 VAL A C 1
ATOM 822 O O . VAL A 1 97 ? -13.012 -2.043 12.388 1.00 95.19 97 VAL A O 1
ATOM 825 N N . ALA A 1 98 ? -14.026 -1.518 10.449 1.00 90.50 98 ALA A 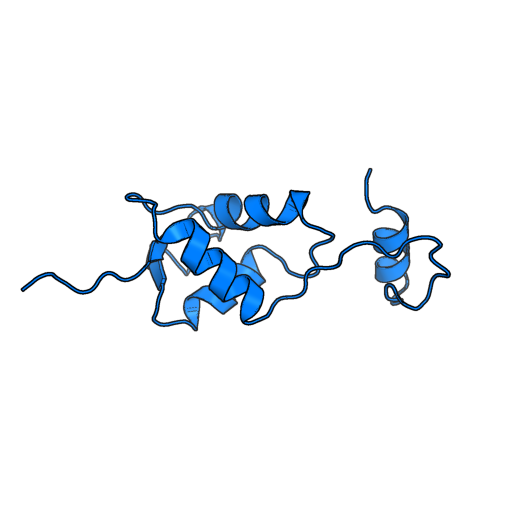N 1
ATOM 826 C CA . ALA A 1 98 ? -15.346 -1.252 10.995 1.00 90.50 98 ALA A CA 1
ATOM 827 C C . ALA A 1 98 ? -15.973 -2.552 11.518 1.00 90.50 98 ALA A C 1
ATOM 829 O O . ALA A 1 98 ? -16.162 -3.524 10.789 1.00 90.50 98 ALA A O 1
ATOM 830 N N . ARG A 1 99 ? -16.319 -2.583 12.808 1.00 82.69 99 ARG A N 1
ATOM 831 C CA . ARG A 1 99 ? -16.988 -3.733 13.428 1.00 82.69 99 ARG A CA 1
ATOM 832 C C . ARG A 1 99 ? -18.468 -3.428 13.600 1.00 82.69 99 ARG A C 1
ATOM 834 O O . ARG A 1 99 ? -18.819 -2.367 14.116 1.00 82.69 99 ARG A O 1
ATOM 841 N N . LYS A 1 100 ? -19.338 -4.376 13.232 1.00 66.69 100 LYS A N 1
ATOM 842 C CA . LYS A 1 100 ? -20.752 -4.321 13.630 1.00 66.69 100 LYS A CA 1
ATOM 843 C C . LYS A 1 100 ? -20.799 -4.280 15.159 1.00 66.69 100 LYS A C 1
ATOM 845 O O . LYS A 1 100 ? -20.227 -5.154 15.812 1.00 66.69 100 LYS A O 1
ATOM 850 N N . ARG A 1 101 ? -21.454 -3.263 15.730 1.00 55.81 101 ARG A N 1
ATOM 851 C CA . ARG A 1 101 ? -21.784 -3.266 17.160 1.00 55.81 101 ARG A CA 1
ATOM 852 C C . ARG A 1 101 ? -22.577 -4.545 17.435 1.00 55.81 101 ARG A C 1
ATOM 854 O O . ARG A 1 101 ? -23.594 -4.776 16.784 1.00 55.81 101 ARG A O 1
ATOM 861 N N . ARG A 1 102 ? -22.093 -5.381 18.359 1.00 52.47 102 ARG A N 1
ATOM 862 C CA . ARG A 1 102 ? -22.946 -6.400 18.977 1.00 52.47 102 ARG A CA 1
ATOM 863 C C . ARG A 1 102 ? -24.055 -5.630 19.698 1.00 52.47 102 ARG A C 1
ATOM 865 O O . ARG A 1 102 ? -23.742 -4.780 20.529 1.00 52.47 102 ARG A O 1
ATOM 872 N N . LYS A 1 103 ? -25.293 -5.835 19.249 1.00 41.53 103 LYS A N 1
ATOM 873 C CA . LYS A 1 103 ? -26.496 -5.449 19.986 1.00 41.53 103 LYS A CA 1
ATOM 874 C C . LYS A 1 103 ? -26.622 -6.343 21.210 1.00 41.53 103 LYS A C 1
ATOM 876 O O . LYS A 1 103 ? -26.204 -7.518 21.090 1.00 41.53 103 LYS A O 1
#

Mean predicted aligned error: 4.98 Å

Secondary structure (DSSP, 8-state):
---HHHHHHHHTT--GGGS--SSPPPEE-S-HHHHHHHHHHHTT-SS-EEHHHHHHTTGGGSEE-S-HHHHHHHHHH-TTEEEESTTS-GGG-EEEEPPPPP-